Protein AF-A0A814R9B4-F1 (afdb_monomer_lite)

Secondary structure (DSSP, 8-state):
---------------------S--TTHHHHTTSHHHHHHHHHHHHHHHHHHHHHHHHHHHHHHHHHHHHHHTT-

Sequence (74 aa):
MKINKFATITNMSSNEQNYHIGPQAGSIGQAGGAFSERGRASENAYFHAQEAEQLAALKQQMEQQQQQTGNQSK

InterPro domains:
  IPR007648 Mitochondrial ATPase inhibitor [PF04568] (24-67)

Organism: NCBI:txid433720

Radius of gyration: 33.85 Å; chains: 1; bounding box: 93×16×84 Å

Foldseek 3Di:
DDDDDPDDDDDDPPPVPVPPPDDDPCCQCVVPDPSNVVVVVVVVVVVVVVVVVVVVVVVVVVVVVVVVVVVVPD

pLDDT: mean 76.96, std 16.48, range [48.16, 96.75]

Structure (mmCIF, N/CA/C/O backbone):
data_AF-A0A814R9B4-F1
#
_entry.id   AF-A0A814R9B4-F1
#
loop_
_atom_site.group_PDB
_atom_site.id
_atom_site.type_symbol
_atom_site.label_atom_id
_atom_site.label_alt_id
_atom_site.label_comp_id
_atom_site.label_asym_id
_atom_site.label_entity_id
_atom_site.label_seq_id
_atom_site.pdbx_PDB_ins_code
_atom_site.Cartn_x
_atom_site.Cartn_y
_atom_site.Cartn_z
_atom_site.occupancy
_atom_site.B_iso_or_equiv
_atom_site.auth_seq_id
_atom_site.auth_comp_id
_atom_site.auth_asym_id
_atom_site.auth_atom_id
_atom_site.pdbx_PDB_model_num
ATOM 1 N N . MET A 1 1 ? 69.534 2.277 -45.550 1.00 48.16 1 MET A N 1
ATOM 2 C CA . MET A 1 1 ? 68.374 3.191 -45.633 1.00 48.16 1 MET A CA 1
ATOM 3 C C . MET A 1 1 ? 67.488 2.900 -44.427 1.00 48.16 1 MET A C 1
ATOM 5 O O . MET A 1 1 ? 67.010 1.781 -44.308 1.00 48.16 1 MET A O 1
ATOM 9 N N . LYS A 1 2 ? 67.432 3.810 -43.445 1.00 50.12 2 LYS A N 1
ATOM 10 C CA . LYS A 1 2 ? 66.770 3.573 -42.149 1.00 50.12 2 LYS A CA 1
ATOM 11 C C . LYS A 1 2 ? 65.286 3.925 -42.276 1.00 50.12 2 LYS A C 1
ATOM 13 O O . LYS A 1 2 ? 64.955 5.000 -42.764 1.00 50.12 2 LYS A O 1
ATOM 18 N N . ILE A 1 3 ? 64.413 2.997 -41.897 1.00 57.78 3 ILE A N 1
ATOM 19 C CA . ILE A 1 3 ? 62.959 3.161 -41.959 1.00 57.78 3 ILE A CA 1
ATOM 20 C C . ILE A 1 3 ? 62.536 3.992 -40.745 1.00 57.78 3 ILE A C 1
ATOM 22 O O . ILE A 1 3 ? 62.583 3.502 -39.619 1.00 57.78 3 ILE A O 1
ATOM 26 N N . ASN A 1 4 ? 62.111 5.234 -40.966 1.00 52.31 4 ASN A N 1
ATOM 27 C CA . ASN A 1 4 ? 61.516 6.057 -39.917 1.00 52.31 4 ASN A CA 1
ATOM 28 C C . ASN A 1 4 ? 60.017 5.742 -39.838 1.00 52.31 4 ASN A C 1
ATOM 30 O O . ASN A 1 4 ? 59.223 6.285 -40.601 1.00 52.31 4 ASN A O 1
ATOM 34 N N . LYS A 1 5 ? 59.628 4.854 -38.920 1.00 60.00 5 LYS A N 1
ATOM 35 C CA . LYS A 1 5 ? 58.232 4.693 -38.493 1.00 60.00 5 LYS A CA 1
ATOM 36 C C . LYS A 1 5 ? 58.052 5.421 -37.165 1.00 60.00 5 LYS A C 1
ATOM 38 O O . LYS A 1 5 ? 58.209 4.819 -36.111 1.00 60.00 5 LYS A O 1
ATOM 43 N N . PHE A 1 6 ? 57.724 6.707 -37.221 1.00 57.16 6 PHE A N 1
ATOM 44 C CA . PHE A 1 6 ? 57.149 7.405 -36.074 1.00 57.16 6 PHE A CA 1
ATOM 45 C C . PHE A 1 6 ? 55.664 7.602 -36.338 1.00 57.16 6 PHE A C 1
ATOM 47 O O . PHE A 1 6 ? 55.241 8.593 -36.922 1.00 57.16 6 PHE A O 1
ATOM 54 N N . ALA A 1 7 ? 54.883 6.610 -35.931 1.00 58.16 7 ALA A N 1
ATOM 55 C CA . ALA A 1 7 ? 53.452 6.748 -35.757 1.00 58.16 7 ALA A CA 1
ATOM 56 C C . ALA A 1 7 ? 53.110 6.119 -34.409 1.00 58.16 7 ALA A C 1
ATOM 58 O O . ALA A 1 7 ? 52.920 4.910 -34.319 1.00 58.16 7 ALA A O 1
ATOM 59 N N . THR A 1 8 ? 53.051 6.955 -33.376 1.00 52.84 8 THR A N 1
ATOM 60 C CA . THR A 1 8 ? 52.371 6.609 -32.130 1.00 52.84 8 THR A CA 1
ATOM 61 C C . THR A 1 8 ? 51.576 7.827 -31.688 1.00 52.84 8 THR A C 1
ATOM 63 O O . THR A 1 8 ? 52.090 8.743 -31.055 1.00 52.84 8 THR A O 1
ATOM 66 N N . ILE A 1 9 ? 50.310 7.849 -32.102 1.00 61.31 9 ILE A N 1
ATOM 67 C CA . ILE A 1 9 ? 49.274 8.704 -31.533 1.00 61.31 9 ILE A CA 1
ATOM 68 C C . ILE A 1 9 ? 48.865 8.024 -30.228 1.00 61.31 9 ILE A C 1
ATOM 70 O O . ILE A 1 9 ? 48.192 6.997 -30.244 1.00 61.31 9 ILE A O 1
ATOM 74 N N . THR A 1 10 ? 49.328 8.528 -29.091 1.00 51.50 10 THR A N 1
ATOM 75 C CA . THR A 1 10 ? 48.863 8.114 -27.758 1.00 51.50 10 THR A CA 1
ATOM 76 C C . THR A 1 10 ? 49.175 9.299 -26.849 1.00 51.50 10 THR A C 1
ATOM 78 O O . THR A 1 10 ? 50.322 9.709 -26.756 1.00 51.50 10 THR A O 1
ATOM 81 N N . ASN A 1 11 ? 48.215 10.005 -26.265 1.00 55.44 11 ASN A N 1
ATOM 82 C CA . ASN A 1 11 ? 47.189 9.483 -25.382 1.00 55.44 11 ASN A CA 1
ATOM 83 C C . ASN A 1 11 ? 46.021 10.488 -25.373 1.00 55.44 11 ASN A C 1
ATOM 85 O O . ASN A 1 11 ? 46.186 11.610 -24.891 1.00 55.44 11 ASN A O 1
ATOM 89 N N . MET A 1 12 ? 44.865 10.135 -25.943 1.00 55.47 12 MET A N 1
ATOM 90 C CA . MET A 1 12 ? 43.645 10.876 -25.627 1.00 55.47 12 MET A CA 1
ATOM 91 C C . MET A 1 12 ? 43.287 10.515 -24.194 1.00 55.47 12 MET A C 1
ATOM 93 O O . MET A 1 12 ? 43.146 9.340 -23.878 1.00 55.47 12 MET A O 1
ATOM 97 N N . SER A 1 13 ? 43.207 11.535 -23.342 1.00 53.47 13 SER A N 1
ATOM 98 C CA . SER A 1 13 ? 42.741 11.424 -21.967 1.00 53.47 13 SER A CA 1
ATOM 99 C C . SER A 1 13 ? 41.395 10.705 -21.957 1.00 53.47 13 SER A C 1
ATOM 101 O O . SER A 1 13 ? 40.362 11.298 -22.278 1.00 53.47 13 SER A O 1
ATOM 103 N N . SER A 1 14 ? 41.416 9.416 -21.624 1.00 54.12 14 SER A N 1
ATOM 104 C CA . SER A 1 14 ? 40.225 8.662 -21.274 1.00 54.12 14 SER A CA 1
ATOM 105 C C . SER A 1 14 ? 39.719 9.220 -19.949 1.00 54.12 14 SER A C 1
ATOM 107 O O . SER A 1 14 ? 39.970 8.667 -18.882 1.00 54.12 14 SER A O 1
ATOM 109 N N . ASN A 1 15 ? 38.994 10.337 -20.011 1.00 60.94 15 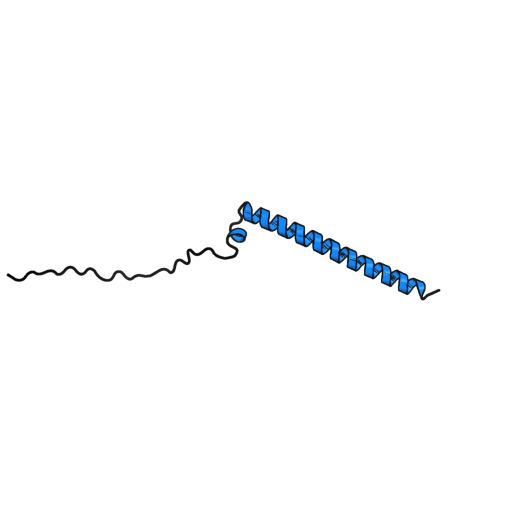ASN A N 1
ATOM 110 C CA . ASN A 1 15 ? 37.923 10.574 -19.059 1.00 60.94 15 ASN A CA 1
ATOM 111 C C . ASN A 1 15 ? 36.894 9.475 -19.334 1.00 60.94 15 ASN A C 1
ATOM 113 O O . ASN A 1 15 ? 35.932 9.677 -20.077 1.00 60.94 15 ASN A O 1
ATOM 117 N N . GLU A 1 16 ? 37.144 8.288 -18.781 1.00 58.72 16 GLU A N 1
ATOM 118 C CA . GLU A 1 16 ? 36.127 7.269 -18.584 1.00 58.72 16 GLU A CA 1
ATOM 119 C C . GLU A 1 16 ? 35.094 7.881 -17.641 1.00 58.72 16 GLU A C 1
ATOM 121 O O . GLU A 1 16 ? 35.145 7.752 -16.420 1.00 58.72 16 GLU A O 1
ATOM 126 N N . GLN A 1 17 ? 34.173 8.638 -18.233 1.00 55.31 17 GLN A N 1
ATOM 127 C CA . GLN A 1 17 ? 32.907 8.957 -17.617 1.00 55.31 17 GLN A CA 1
ATOM 128 C C . GLN A 1 17 ? 32.258 7.608 -17.345 1.00 55.31 17 GLN A C 1
ATOM 130 O O . GLN A 1 17 ? 31.825 6.913 -18.266 1.00 55.31 17 GLN A O 1
ATOM 135 N N . ASN A 1 18 ? 32.287 7.211 -16.078 1.00 53.25 18 ASN A N 1
ATOM 136 C CA . ASN A 1 18 ? 31.615 6.038 -15.561 1.00 53.25 18 ASN A CA 1
ATOM 137 C C . ASN A 1 18 ? 30.107 6.265 -15.714 1.00 53.25 18 ASN A C 1
ATOM 139 O O . ASN A 1 18 ?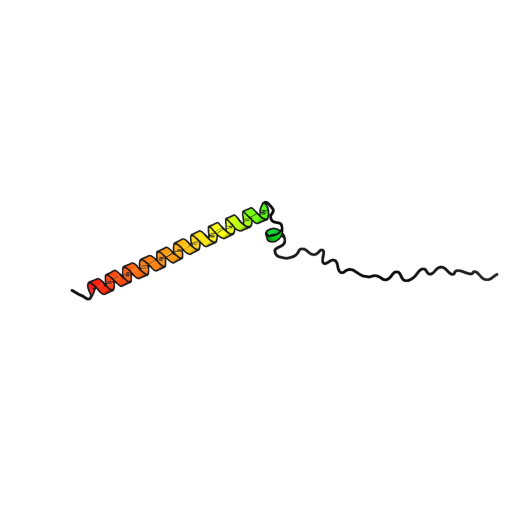 29.415 6.699 -14.795 1.00 53.25 18 ASN A O 1
ATOM 143 N N . TYR A 1 19 ? 29.599 6.056 -16.925 1.00 56.78 19 TYR A N 1
ATOM 144 C CA . TYR A 1 19 ? 28.178 5.976 -17.159 1.00 56.78 19 TYR A CA 1
ATOM 145 C C . TYR A 1 19 ? 27.720 4.666 -16.525 1.00 56.78 19 TYR A C 1
ATOM 147 O O . TYR A 1 19 ? 27.823 3.592 -17.117 1.00 56.78 19 TYR A O 1
ATOM 155 N N . HIS A 1 20 ? 27.207 4.757 -15.302 1.00 62.06 20 HIS A N 1
ATOM 156 C CA . HIS A 1 20 ? 26.399 3.713 -14.691 1.00 62.06 20 HIS A CA 1
ATOM 157 C C . HIS A 1 20 ? 25.085 3.560 -15.486 1.00 62.06 20 HIS A C 1
ATOM 159 O O . HIS A 1 20 ? 24.012 3.905 -15.001 1.00 62.06 20 HIS A O 1
ATOM 165 N N . ILE A 1 21 ? 25.155 3.037 -16.718 1.00 65.44 21 ILE A N 1
ATOM 166 C CA . ILE A 1 21 ? 24.000 2.635 -17.548 1.00 65.44 21 ILE A CA 1
ATOM 167 C C . ILE A 1 21 ? 23.518 1.243 -17.104 1.00 65.44 21 ILE A C 1
ATOM 169 O O . ILE A 1 21 ? 23.215 0.368 -17.911 1.00 65.44 21 ILE A O 1
ATOM 173 N N . GLY A 1 22 ? 23.524 1.001 -15.795 1.00 73.25 22 GLY A N 1
ATOM 174 C CA . GLY A 1 22 ? 22.941 -0.189 -15.195 1.00 73.25 22 GLY A CA 1
ATOM 175 C C . GLY A 1 22 ? 21.484 0.088 -14.825 1.00 73.25 22 GLY A C 1
ATOM 176 O O . GLY A 1 22 ? 21.156 1.229 -14.487 1.00 73.25 22 GLY A O 1
ATOM 177 N N . PRO A 1 23 ? 20.593 -0.916 -14.864 1.00 71.00 23 PRO A N 1
ATOM 178 C CA . PRO A 1 23 ? 19.236 -0.753 -14.358 1.00 71.00 23 PRO A CA 1
ATOM 179 C C . PRO A 1 23 ? 19.287 -0.327 -12.884 1.00 71.00 23 PRO A C 1
ATOM 181 O O . PRO A 1 23 ? 19.767 -1.068 -12.028 1.00 71.00 23 PRO A O 1
ATOM 184 N N . GLN A 1 24 ? 18.816 0.887 -12.592 1.00 79.31 24 GLN A N 1
ATOM 185 C CA . GLN A 1 24 ? 18.731 1.404 -11.227 1.00 79.31 24 GLN A CA 1
ATOM 186 C C . GLN A 1 24 ? 17.425 0.948 -10.573 1.00 79.31 24 GLN A C 1
ATOM 188 O O . GLN A 1 24 ? 16.357 0.955 -11.201 1.00 79.31 24 GLN A O 1
ATOM 193 N N . ALA A 1 25 ? 17.500 0.562 -9.298 1.00 81.00 25 ALA A N 1
ATOM 194 C CA . ALA A 1 25 ? 16.316 0.262 -8.503 1.00 81.00 25 ALA A CA 1
ATOM 195 C C . ALA A 1 25 ? 15.400 1.496 -8.432 1.00 81.00 25 ALA A C 1
ATOM 197 O O . ALA A 1 25 ? 15.871 2.626 -8.344 1.00 81.00 25 ALA A O 1
ATOM 198 N N . GLY A 1 26 ? 14.085 1.287 -8.505 1.00 78.00 26 GLY A N 1
ATOM 199 C CA . GLY A 1 26 ? 13.108 2.381 -8.464 1.00 78.00 26 GLY A CA 1
ATOM 200 C C . GLY A 1 26 ? 12.965 3.185 -9.763 1.00 78.00 26 GLY A C 1
ATOM 201 O O . GLY A 1 26 ? 12.080 4.035 -9.834 1.00 78.00 26 GLY A O 1
ATOM 202 N N . SER A 1 27 ? 13.743 2.882 -10.810 1.00 80.88 27 SER A N 1
ATOM 203 C CA . SER A 1 27 ? 13.660 3.562 -12.115 1.00 80.88 27 SER A CA 1
ATOM 204 C C . SER A 1 27 ? 12.251 3.539 -12.719 1.00 80.88 27 SER A C 1
ATOM 206 O O . SER A 1 27 ? 11.793 4.548 -13.247 1.00 80.88 27 SER A O 1
ATOM 208 N N . ILE A 1 28 ? 11.520 2.427 -12.569 1.00 77.12 28 ILE A N 1
ATOM 209 C CA . ILE A 1 28 ? 10.125 2.321 -13.019 1.00 77.12 28 ILE A CA 1
ATOM 210 C C . ILE A 1 28 ? 9.239 3.295 -12.244 1.00 77.12 28 ILE A C 1
ATOM 212 O O . ILE A 1 28 ? 8.479 4.021 -12.864 1.00 77.12 28 ILE A O 1
ATOM 216 N N . GLY A 1 29 ? 9.336 3.367 -10.915 1.00 78.50 29 GLY A N 1
ATOM 217 C CA . GLY A 1 29 ? 8.523 4.288 -10.112 1.00 78.50 29 GLY A CA 1
ATOM 218 C C . GLY A 1 29 ? 8.833 5.763 -10.391 1.00 78.50 29 GLY A C 1
ATOM 219 O O . GLY A 1 29 ? 7.924 6.587 -10.433 1.00 78.50 29 GLY A O 1
ATOM 220 N N . GLN A 1 30 ? 10.105 6.083 -10.639 1.00 81.31 30 GLN A N 1
ATOM 221 C CA . GLN A 1 30 ? 10.579 7.446 -10.903 1.00 81.31 30 GLN A CA 1
ATOM 222 C C . GLN A 1 30 ? 10.277 7.937 -12.324 1.00 81.31 30 GLN A C 1
ATOM 224 O O . GLN A 1 30 ? 10.165 9.141 -12.536 1.00 81.31 30 GLN A O 1
ATOM 229 N N . ALA A 1 31 ? 10.116 7.028 -13.290 1.00 84.69 31 ALA A N 1
ATOM 230 C CA . ALA A 1 31 ? 9.838 7.378 -14.682 1.00 84.69 31 ALA A CA 1
ATOM 231 C C . ALA A 1 31 ? 8.431 7.963 -14.916 1.00 84.69 31 ALA A C 1
ATOM 233 O O . ALA A 1 31 ? 8.208 8.576 -15.957 1.00 84.69 31 ALA A O 1
ATOM 234 N N . GLY A 1 32 ? 7.480 7.773 -13.988 1.00 80.75 32 GLY A N 1
ATOM 235 C CA . GLY A 1 32 ? 6.126 8.342 -14.090 1.00 80.75 32 GLY A CA 1
ATOM 236 C C . GLY A 1 32 ? 5.312 7.848 -15.296 1.00 80.75 32 GLY A C 1
ATOM 237 O O . GLY A 1 32 ? 4.462 8.567 -15.811 1.00 80.75 32 GLY A O 1
ATOM 238 N N . GLY A 1 33 ? 5.599 6.641 -15.791 1.00 88.25 33 GLY A N 1
ATOM 239 C CA . GLY A 1 33 ? 4.893 6.024 -16.913 1.00 88.25 33 GLY A CA 1
ATOM 240 C C . GLY A 1 33 ? 3.696 5.175 -16.475 1.00 88.25 33 GLY A C 1
ATOM 241 O O . GLY A 1 33 ? 3.433 4.979 -15.291 1.00 88.25 33 GLY A O 1
ATOM 242 N N . ALA A 1 34 ? 2.997 4.571 -17.440 1.00 88.81 34 ALA A N 1
ATOM 243 C CA . ALA A 1 34 ? 1.808 3.748 -17.176 1.00 88.81 34 ALA A CA 1
ATOM 244 C C . ALA A 1 34 ? 2.055 2.579 -16.194 1.00 88.81 34 ALA A C 1
ATOM 246 O O . ALA A 1 34 ? 1.168 2.206 -15.426 1.00 88.81 34 ALA A O 1
ATOM 247 N N . PHE A 1 35 ? 3.263 2.003 -16.197 1.00 86.69 35 PHE A N 1
ATOM 248 C CA . PHE A 1 35 ? 3.656 0.964 -15.240 1.00 86.69 35 PHE A CA 1
ATOM 249 C C . PHE A 1 35 ? 3.850 1.512 -13.822 1.00 86.69 35 PHE A C 1
ATOM 251 O O . PHE A 1 35 ? 3.472 0.845 -12.861 1.00 86.69 35 PHE A O 1
ATOM 258 N N . SER A 1 36 ? 4.384 2.726 -13.692 1.00 84.88 36 SER A N 1
ATOM 259 C CA . SER A 1 36 ? 4.549 3.434 -12.419 1.00 84.88 36 SER A CA 1
ATOM 260 C C . SER A 1 36 ? 3.189 3.707 -11.780 1.00 84.88 36 SER A C 1
ATOM 262 O O . SER A 1 36 ? 2.975 3.376 -10.618 1.00 84.88 36 SER A O 1
ATOM 264 N N . GLU A 1 37 ? 2.243 4.228 -12.566 1.00 89.12 37 GLU A N 1
ATOM 265 C CA . GLU A 1 37 ? 0.882 4.529 -12.107 1.00 89.12 37 GLU A CA 1
ATOM 266 C C . GLU A 1 37 ? 0.132 3.270 -11.670 1.00 89.12 37 GLU A C 1
ATOM 268 O O . GLU A 1 37 ? -0.475 3.234 -10.599 1.00 89.12 37 GLU A O 1
ATOM 273 N N . ARG A 1 38 ? 0.231 2.189 -12.453 1.00 88.62 38 ARG A N 1
ATOM 274 C CA . ARG A 1 38 ? -0.358 0.898 -12.075 1.00 88.62 38 ARG A CA 1
ATOM 275 C C . ARG A 1 38 ? 0.239 0.360 -10.773 1.00 88.62 38 ARG A C 1
ATOM 277 O O . ARG A 1 38 ? -0.510 -0.158 -9.943 1.00 88.62 38 ARG A O 1
ATOM 284 N N . GLY A 1 39 ? 1.558 0.462 -10.608 1.00 87.06 39 GLY A N 1
ATOM 285 C CA . GLY A 1 39 ? 2.250 0.057 -9.384 1.00 87.06 39 GLY A CA 1
ATOM 286 C C . GLY A 1 39 ? 1.710 0.808 -8.170 1.00 87.06 39 GLY A C 1
ATOM 287 O O . GLY A 1 39 ? 1.206 0.183 -7.241 1.00 87.06 39 GLY A O 1
ATOM 288 N N . ARG A 1 40 ? 1.679 2.145 -8.241 1.00 88.25 40 ARG A N 1
ATOM 289 C CA . ARG A 1 40 ? 1.158 3.008 -7.167 1.00 88.25 40 ARG A CA 1
ATOM 290 C C . ARG A 1 40 ? -0.299 2.715 -6.828 1.00 88.25 40 ARG A C 1
ATOM 292 O O . ARG A 1 40 ? -0.643 2.634 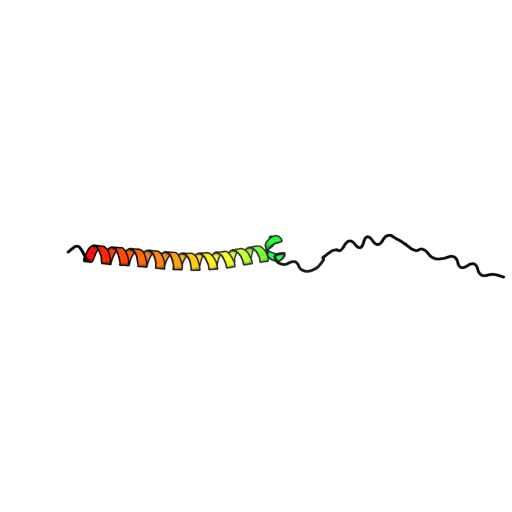-5.655 1.00 88.25 40 ARG A O 1
ATOM 299 N N . ALA A 1 41 ? -1.155 2.539 -7.834 1.00 90.75 41 ALA A N 1
ATOM 300 C CA . ALA A 1 41 ? -2.565 2.226 -7.611 1.00 90.75 41 ALA A CA 1
ATOM 301 C C . ALA A 1 41 ? -2.751 0.874 -6.902 1.00 90.75 41 ALA A C 1
ATOM 303 O O . ALA A 1 41 ? -3.586 0.757 -6.006 1.00 90.75 41 ALA A O 1
ATOM 304 N N . SER A 1 42 ? -1.955 -0.131 -7.279 1.00 91.25 42 SER A N 1
ATOM 305 C CA . SER A 1 42 ? -2.016 -1.471 -6.681 1.00 91.25 42 SER A CA 1
ATOM 306 C C . SER A 1 42 ? -1.524 -1.462 -5.233 1.00 91.25 42 SER A C 1
ATOM 308 O O . SER A 1 42 ? -2.183 -2.018 -4.357 1.00 91.25 42 SER A O 1
ATOM 310 N N . GLU A 1 43 ? -0.403 -0.786 -4.972 1.00 91.56 43 GLU A N 1
ATOM 311 C CA . GLU A 1 43 ? 0.127 -0.594 -3.620 1.00 91.56 43 GLU A CA 1
ATOM 312 C C . GLU A 1 43 ? -0.884 0.146 -2.739 1.00 91.56 43 GLU A C 1
ATOM 314 O O . GLU A 1 43 ? -1.220 -0.322 -1.654 1.00 91.56 43 GLU A O 1
ATOM 319 N N . ASN A 1 44 ? -1.449 1.251 -3.230 1.00 93.06 44 ASN A N 1
ATOM 320 C CA . ASN A 1 44 ? -2.412 2.044 -2.473 1.00 93.06 44 ASN A CA 1
ATOM 321 C C . ASN A 1 44 ? -3.681 1.251 -2.121 1.00 93.06 44 ASN A C 1
ATOM 323 O O . ASN A 1 44 ? -4.173 1.329 -0.999 1.00 93.06 44 ASN A O 1
ATOM 327 N N . ALA A 1 45 ? -4.196 0.445 -3.056 1.00 93.88 45 ALA A N 1
ATOM 328 C CA . ALA A 1 45 ? -5.348 -0.418 -2.797 1.00 93.88 45 ALA A CA 1
ATOM 329 C C . ALA A 1 45 ? -5.058 -1.452 -1.696 1.00 93.88 45 ALA A C 1
ATOM 331 O O . ALA A 1 45 ? -5.904 -1.687 -0.832 1.00 93.88 45 ALA A O 1
ATOM 332 N N . TYR A 1 46 ? -3.859 -2.039 -1.706 1.00 95.25 46 TYR A N 1
ATOM 333 C CA . TYR A 1 46 ? -3.439 -2.992 -0.683 1.00 95.25 46 TYR A CA 1
ATOM 334 C C . TYR A 1 46 ? -3.341 -2.339 0.702 1.00 95.25 46 TYR A C 1
ATOM 336 O O . TYR A 1 46 ? -3.919 -2.851 1.663 1.00 95.25 46 TYR A O 1
ATOM 344 N N . PHE A 1 47 ? -2.663 -1.190 0.805 1.00 96.75 47 PHE A N 1
ATOM 345 C CA . PHE A 1 47 ? -2.505 -0.492 2.082 1.00 96.75 47 PHE A CA 1
ATOM 346 C C . PHE A 1 47 ? -3.842 -0.010 2.644 1.00 96.75 47 PHE A C 1
ATOM 348 O O . PHE A 1 47 ? -4.105 -0.221 3.823 1.00 96.75 47 PHE A O 1
ATOM 355 N N . HIS A 1 48 ? -4.738 0.521 1.809 1.00 95.50 48 HIS A N 1
ATOM 356 C CA . HIS A 1 48 ? -6.070 0.917 2.269 1.00 95.50 48 HIS A CA 1
ATOM 357 C C . HIS A 1 48 ? -6.906 -0.256 2.793 1.00 95.50 48 HIS A C 1
ATOM 359 O O . HIS A 1 48 ? -7.613 -0.102 3.788 1.00 95.50 48 HIS A O 1
ATOM 365 N N . ALA A 1 49 ? -6.831 -1.430 2.160 1.00 94.94 49 ALA A N 1
ATOM 366 C CA . ALA A 1 49 ? -7.536 -2.614 2.649 1.00 94.94 49 ALA A CA 1
ATOM 367 C C . ALA A 1 49 ? -7.000 -3.065 4.020 1.00 94.94 49 ALA A C 1
ATOM 369 O O . ALA A 1 49 ? -7.780 -3.323 4.937 1.00 94.94 49 ALA A O 1
ATOM 370 N N . GLN A 1 50 ? -5.674 -3.093 4.175 1.00 95.38 50 GLN A N 1
ATOM 371 C CA . GLN A 1 50 ? -5.009 -3.410 5.441 1.00 95.38 50 GLN A CA 1
ATOM 372 C C . GLN A 1 50 ? -5.336 -2.400 6.550 1.00 95.38 50 GLN A C 1
ATOM 374 O O . GLN A 1 50 ? -5.613 -2.795 7.681 1.00 95.38 50 GLN A O 1
ATOM 379 N N . GLU A 1 51 ? -5.321 -1.102 6.246 1.00 95.75 51 GLU A N 1
ATOM 380 C CA . GLU A 1 51 ? -5.666 -0.050 7.207 1.00 95.75 51 GLU A CA 1
ATOM 381 C C . GLU A 1 51 ? -7.121 -0.166 7.669 1.00 95.75 51 GLU A C 1
ATOM 383 O O . GLU A 1 51 ? -7.401 -0.062 8.864 1.00 95.75 51 GLU A O 1
ATOM 388 N N . ALA A 1 52 ? -8.050 -0.431 6.746 1.00 95.31 52 ALA A N 1
ATOM 389 C CA . ALA A 1 52 ? -9.459 -0.611 7.080 1.00 95.31 52 ALA A CA 1
ATOM 390 C C . ALA A 1 52 ? -9.676 -1.791 8.043 1.00 95.31 52 ALA A C 1
ATOM 392 O O . ALA A 1 52 ? -10.448 -1.671 8.998 1.00 95.31 52 ALA A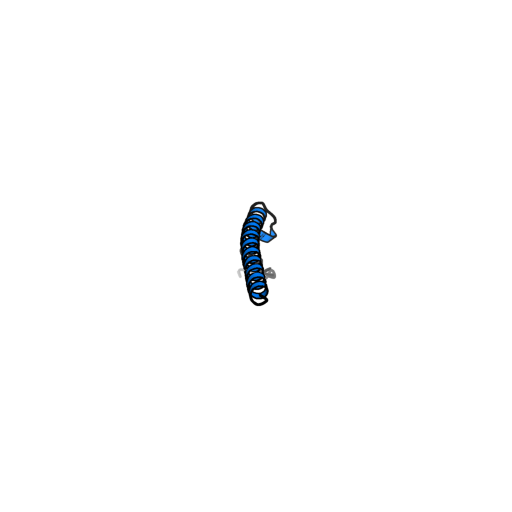 O 1
ATOM 393 N N . GLU A 1 53 ? -8.972 -2.905 7.832 1.00 95.19 53 GLU A N 1
ATOM 394 C CA . GLU A 1 53 ? -9.022 -4.071 8.720 1.00 95.19 53 GLU A CA 1
ATOM 395 C C . GLU A 1 53 ? -8.497 -3.740 10.125 1.00 95.19 53 GLU A C 1
ATOM 397 O O . GLU A 1 53 ? -9.158 -4.030 11.126 1.00 95.19 53 GLU A O 1
ATOM 402 N N . GLN A 1 54 ? -7.348 -3.066 10.214 1.00 96.56 54 GLN A N 1
ATOM 403 C CA . GLN A 1 54 ? -6.756 -2.671 11.495 1.00 96.56 54 GLN A CA 1
ATOM 404 C C . GLN A 1 54 ? -7.662 -1.710 12.274 1.00 96.56 54 GLN A C 1
ATOM 406 O O . GLN A 1 54 ? -7.859 -1.873 13.481 1.00 96.56 54 GLN A O 1
ATOM 411 N N . LEU A 1 55 ? -8.263 -0.736 11.586 1.00 96.12 55 LEU A N 1
ATOM 412 C CA . LEU A 1 55 ? -9.206 0.202 12.193 1.00 96.12 55 LEU A CA 1
ATOM 413 C C . LEU A 1 55 ? -10.473 -0.502 12.690 1.00 96.12 55 LEU A C 1
ATOM 415 O O . LEU A 1 55 ? -10.971 -0.179 13.771 1.00 96.12 55 LEU A O 1
ATOM 419 N N . ALA A 1 56 ? -10.985 -1.480 11.939 1.00 96.62 56 ALA A N 1
ATOM 420 C CA . ALA A 1 56 ? -12.135 -2.273 12.358 1.00 96.62 56 ALA A CA 1
ATOM 421 C C . ALA A 1 56 ? -11.827 -3.097 13.618 1.00 96.62 56 ALA A C 1
ATOM 423 O O . ALA A 1 56 ? -12.618 -3.085 14.565 1.00 96.62 56 ALA A O 1
ATOM 424 N N . ALA A 1 57 ? -10.662 -3.750 13.666 1.00 96.19 57 ALA A N 1
ATOM 425 C CA . ALA A 1 57 ? -10.217 -4.505 14.835 1.00 96.19 57 ALA A CA 1
ATOM 426 C C . ALA A 1 57 ? -10.073 -3.604 16.072 1.00 96.19 57 ALA A C 1
ATOM 428 O O . ALA A 1 57 ? -10.579 -3.934 17.148 1.00 96.19 57 ALA A O 1
ATOM 429 N N . LEU A 1 58 ? -9.457 -2.428 15.912 1.00 95.50 58 LEU A N 1
ATOM 430 C CA . LEU A 1 58 ? -9.299 -1.460 16.995 1.00 95.50 58 LEU A CA 1
ATOM 431 C C . LEU A 1 58 ? -10.657 -0.972 17.518 1.00 95.50 58 LEU A C 1
ATOM 433 O O . LEU A 1 58 ? -10.885 -0.925 18.728 1.00 95.50 58 LEU A O 1
ATOM 437 N N . LYS A 1 59 ? -11.588 -0.651 16.614 1.00 95.25 59 LYS A N 1
ATOM 438 C CA . LYS A 1 59 ? -12.949 -0.245 16.981 1.00 95.25 59 LYS A CA 1
ATOM 439 C C . LYS A 1 59 ? -13.661 -1.337 17.778 1.00 95.25 59 LYS A C 1
ATOM 441 O O . LYS A 1 59 ? -14.232 -1.048 18.828 1.00 95.25 59 LYS A O 1
ATOM 446 N N . GLN A 1 60 ? -13.573 -2.585 17.327 1.00 94.69 60 GLN A N 1
ATOM 447 C CA . GLN A 1 60 ? -14.195 -3.712 18.011 1.00 94.69 60 GLN A CA 1
ATOM 448 C C . GLN A 1 60 ? -13.628 -3.904 19.427 1.00 94.69 60 GLN A C 1
ATOM 450 O O . GLN A 1 60 ? -14.384 -4.110 20.375 1.00 94.69 60 GLN A O 1
ATOM 455 N N . GLN A 1 61 ? -12.309 -3.788 19.596 1.00 93.62 61 GLN A N 1
ATOM 456 C CA . GLN A 1 61 ? -11.672 -3.869 20.913 1.00 93.62 61 GLN A CA 1
ATOM 457 C C . GLN A 1 61 ? -12.134 -2.752 21.854 1.00 93.62 61 GLN A C 1
ATOM 459 O O . GLN A 1 61 ? -12.340 -2.998 23.044 1.00 93.62 61 GLN A O 1
ATOM 464 N N . MET A 1 62 ? -12.309 -1.529 21.347 1.00 93.12 62 MET A N 1
ATOM 465 C CA . MET A 1 62 ? -12.824 -0.414 22.147 1.00 93.12 62 MET A CA 1
ATOM 466 C C . MET A 1 62 ? -14.284 -0.626 22.559 1.00 93.12 62 MET A C 1
ATOM 468 O O . MET A 1 62 ? -14.646 -0.335 23.698 1.00 93.12 62 MET A O 1
ATOM 472 N N . GLU A 1 63 ? -15.123 -1.141 21.660 1.00 92.06 63 GLU A N 1
ATOM 473 C CA . GLU A 1 63 ? -16.525 -1.454 21.959 1.00 92.06 63 GLU A CA 1
ATOM 474 C C . GLU A 1 63 ? -16.647 -2.572 23.001 1.00 92.06 63 GLU A C 1
ATOM 476 O O . GLU A 1 63 ? -17.453 -2.468 23.926 1.00 92.06 63 GLU A O 1
ATOM 481 N N . GLN A 1 64 ? -15.815 -3.614 22.908 1.00 90.69 64 GLN A N 1
ATOM 482 C CA . GLN A 1 64 ? -15.774 -4.691 23.901 1.00 90.69 64 GLN A CA 1
ATOM 483 C C . GLN A 1 64 ? -15.349 -4.181 25.281 1.00 90.69 64 GLN A C 1
ATOM 485 O O . GLN A 1 64 ? -15.976 -4.529 26.282 1.00 90.69 64 GLN A O 1
ATOM 490 N N . GLN A 1 65 ? -14.328 -3.322 25.347 1.00 86.44 65 GLN A N 1
ATOM 491 C CA . GLN A 1 65 ? -13.889 -2.719 26.609 1.00 86.44 65 GLN A CA 1
ATOM 492 C C . GLN A 1 65 ? -14.982 -1.850 27.241 1.00 86.44 65 GLN A C 1
ATOM 494 O O . GLN A 1 65 ? -15.226 -1.958 28.439 1.00 86.44 65 GLN A O 1
ATOM 499 N N . GLN A 1 66 ? -15.690 -1.041 26.447 1.00 83.31 66 GLN A N 1
ATOM 500 C CA . GLN A 1 66 ? -16.812 -0.230 26.937 1.00 83.31 66 GLN A CA 1
ATOM 501 C C . GLN A 1 66 ? -17.968 -1.083 27.481 1.00 83.31 66 GLN A C 1
ATOM 503 O O . GLN A 1 66 ? -18.567 -0.748 28.501 1.00 83.31 66 GLN A O 1
ATOM 508 N N . GLN A 1 67 ? -18.277 -2.208 26.834 1.00 79.19 67 GLN A N 1
ATOM 509 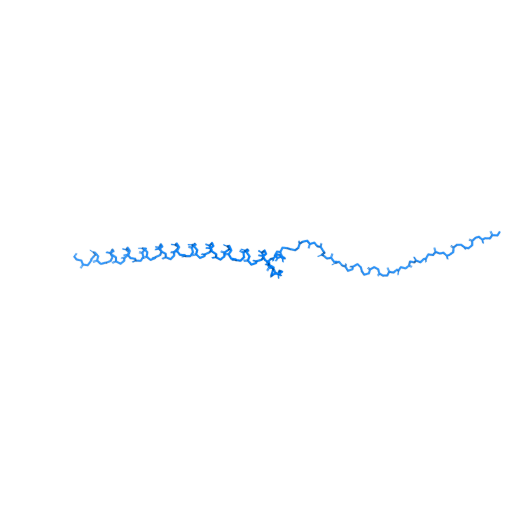C CA . GLN A 1 67 ? -19.308 -3.132 27.320 1.00 79.19 67 GLN A CA 1
ATOM 510 C C . GLN A 1 67 ? -18.890 -3.824 28.624 1.00 79.19 67 GLN A C 1
ATOM 512 O O . GLN A 1 67 ? -19.714 -4.013 29.519 1.00 79.19 67 GLN A O 1
ATOM 517 N N . GLN A 1 68 ? -17.609 -4.172 28.765 1.00 76.69 68 GLN A N 1
ATOM 518 C CA . GLN A 1 68 ? -17.082 -4.770 29.992 1.00 76.69 68 GLN A CA 1
ATOM 519 C C . GLN A 1 68 ? -17.110 -3.788 31.171 1.00 76.69 68 GLN A C 1
ATOM 521 O O . GLN A 1 68 ? -17.543 -4.169 32.257 1.00 76.69 68 GLN A O 1
ATOM 526 N N . THR A 1 69 ? -16.721 -2.526 30.972 1.00 71.00 69 THR A N 1
ATOM 527 C CA . THR A 1 69 ? -16.734 -1.510 32.041 1.00 71.00 69 THR A CA 1
ATOM 528 C C . THR A 1 69 ? -18.153 -1.088 32.435 1.00 71.00 69 THR A C 1
ATOM 530 O O . THR A 1 69 ? -18.415 -0.852 33.615 1.00 71.00 69 THR A O 1
ATOM 533 N N . GLY A 1 70 ? -19.100 -1.074 31.491 1.00 62.62 70 GLY A N 1
ATOM 534 C CA . GLY A 1 70 ? -20.519 -0.836 31.776 1.00 62.62 70 GLY A CA 1
ATOM 535 C C . GLY A 1 70 ? -21.199 -1.961 32.571 1.00 62.62 70 GLY A C 1
ATOM 536 O O . GLY A 1 70 ? -22.089 -1.689 33.375 1.00 62.62 70 GLY A O 1
ATOM 537 N N . ASN A 1 71 ? -20.757 -3.214 32.410 1.00 58.25 71 ASN A N 1
ATOM 538 C CA . ASN A 1 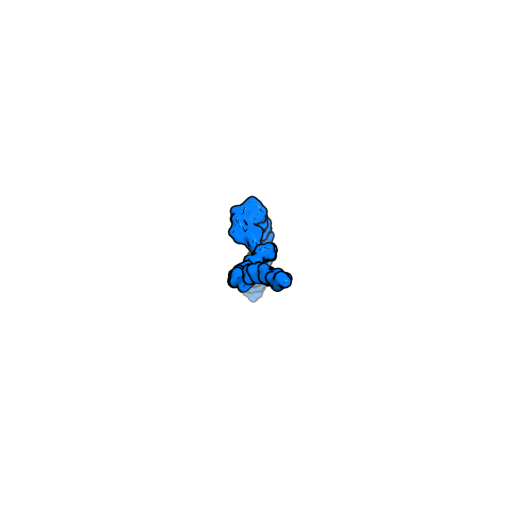71 ? -21.320 -4.374 33.116 1.00 58.25 71 ASN A CA 1
ATOM 539 C C . ASN A 1 71 ? -20.798 -4.557 34.553 1.00 58.25 71 ASN A C 1
ATOM 541 O O . ASN A 1 71 ? -21.418 -5.280 35.324 1.00 58.25 71 ASN A O 1
ATOM 545 N N . GLN A 1 72 ? -19.694 -3.904 34.933 1.00 56.41 72 GLN A N 1
ATOM 546 C CA . GLN A 1 72 ? -19.146 -3.933 36.302 1.00 56.41 72 GLN A CA 1
ATOM 547 C C . GLN A 1 72 ? -19.823 -2.915 37.245 1.00 56.41 72 GLN A C 1
ATOM 549 O O . GLN A 1 72 ? -19.504 -2.872 38.428 1.00 56.41 72 GLN A O 1
ATOM 554 N N . SER A 1 73 ? -20.738 -2.081 36.731 1.00 56.41 73 SER A N 1
ATOM 555 C CA . SER A 1 73 ? -21.405 -1.003 37.484 1.00 56.41 73 SER A CA 1
ATOM 556 C C . SER A 1 73 ? -22.882 -1.291 37.818 1.00 56.41 73 SER A C 1
ATOM 558 O O . SER A 1 73 ? -23.635 -0.351 38.074 1.00 56.41 73 SER A O 1
ATOM 560 N N . LYS A 1 74 ? -23.322 -2.557 37.784 1.00 52.03 74 LYS A N 1
ATOM 561 C CA . LYS A 1 74 ? -24.682 -2.976 38.172 1.00 52.03 74 LYS A CA 1
ATOM 562 C C . LYS A 1 74 ? -24.671 -3.949 39.338 1.00 52.03 74 LYS A C 1
ATOM 564 O O . LYS A 1 74 ? -23.783 -4.826 39.349 1.00 52.03 74 LYS A O 1
#